Protein AF-A0A9D3UZT4-F1 (afdb_monomer_lite)

Foldseek 3Di:
DVVVVQVVCCVVVVDHDDQAPDEDEDDPPDDPVRVVVVCVVSVHHHDPAQDADVNAGPDDDPPNCVRCVVVVVVVVVVVVVVVVVPDPPPPDPPD

Radius of gyration: 23.11 Å; chains: 1; bounding box: 42×35×70 Å

Sequence (95 aa):
MVRDVIREYEMISRQQVNFDKSLLYFGANVHLLCKETIANLVGVRVAVSPEKYLGLPMMVGKRKTWAFSNFIDRFRKRVEGWSCRFLSMGEKGLY

Structure (mmCIF, N/CA/C/O backbone):
data_AF-A0A9D3UZT4-F1
#
_entry.id   AF-A0A9D3UZT4-F1
#
loop_
_atom_site.group_PDB
_atom_site.id
_atom_site.type_symbol
_atom_site.label_atom_id
_atom_site.label_alt_id
_atom_site.label_comp_id
_atom_site.label_asym_id
_atom_site.label_entity_id
_atom_site.label_seq_id
_atom_site.pdbx_PDB_ins_code
_atom_site.Cartn_x
_atom_site.Cartn_y
_atom_site.Cartn_z
_atom_site.occupancy
_atom_site.B_iso_or_equiv
_atom_site.auth_seq_id
_atom_site.auth_comp_id
_atom_site.auth_asym_id
_atom_site.auth_atom_id
_atom_site.pdbx_PDB_model_num
ATOM 1 N N . MET A 1 1 ? -7.075 5.344 19.285 1.00 76.19 1 MET A N 1
ATOM 2 C CA . MET A 1 1 ? -6.865 4.242 18.311 1.00 76.19 1 MET A CA 1
ATOM 3 C C . MET A 1 1 ? -6.347 4.807 16.986 1.00 76.19 1 MET A C 1
ATOM 5 O O . MET A 1 1 ? -6.363 6.016 16.815 1.00 76.19 1 MET A O 1
ATOM 9 N N . VAL A 1 2 ? -5.863 3.977 16.050 1.00 86.00 2 VAL A N 1
ATOM 10 C CA . VAL A 1 2 ? -5.247 4.425 14.772 1.00 86.00 2 VAL A CA 1
ATOM 11 C C . VAL A 1 2 ? -6.118 5.428 13.996 1.00 86.00 2 VAL A C 1
ATOM 13 O O . VAL A 1 2 ? -5.596 6.395 13.453 1.00 86.00 2 VAL A O 1
ATOM 16 N N . ARG A 1 3 ? -7.448 5.256 13.995 1.00 88.44 3 ARG A N 1
ATOM 17 C CA . ARG A 1 3 ? -8.377 6.214 13.370 1.00 88.44 3 ARG A CA 1
ATOM 18 C C . ARG A 1 3 ? -8.387 7.591 14.029 1.00 88.44 3 ARG A C 1
ATOM 20 O O . ARG A 1 3 ? -8.586 8.573 13.327 1.00 88.44 3 ARG A O 1
ATOM 27 N N . ASP A 1 4 ? -8.172 7.673 15.335 1.00 93.00 4 ASP A N 1
ATOM 28 C CA . ASP A 1 4 ? -8.165 8.954 16.048 1.00 93.00 4 ASP A CA 1
ATOM 29 C C . ASP A 1 4 ? -6.921 9.764 15.679 1.00 93.00 4 ASP A C 1
ATOM 31 O O . ASP A 1 4 ? -7.028 10.954 15.413 1.00 93.00 4 ASP A O 1
ATOM 35 N N . VAL A 1 5 ? -5.772 9.092 15.542 1.00 93.81 5 VAL A N 1
ATOM 36 C CA . VAL A 1 5 ? -4.524 9.713 15.067 1.00 93.81 5 VAL A CA 1
ATOM 37 C C . VAL A 1 5 ? -4.674 10.209 13.630 1.00 93.81 5 VAL A C 1
ATOM 39 O O . VAL A 1 5 ? -4.241 11.311 13.305 1.00 93.81 5 VAL A O 1
ATOM 42 N N . ILE A 1 6 ? -5.318 9.419 12.764 1.00 93.56 6 ILE A N 1
ATOM 43 C CA . ILE A 1 6 ? -5.606 9.849 11.391 1.00 93.56 6 ILE A CA 1
ATOM 44 C C . ILE A 1 6 ? -6.516 11.079 11.401 1.00 93.56 6 ILE A C 1
ATOM 46 O O . ILE A 1 6 ? -6.200 12.057 10.737 1.00 93.56 6 ILE A O 1
ATOM 50 N N . ARG A 1 7 ? -7.594 11.077 12.193 1.00 94.56 7 ARG A N 1
ATOM 51 C CA . ARG A 1 7 ? -8.499 12.232 12.302 1.00 94.56 7 ARG A CA 1
ATOM 52 C C . ARG A 1 7 ? -7.782 13.484 12.795 1.00 94.56 7 ARG A C 1
ATOM 54 O O . ARG A 1 7 ? -7.997 14.559 12.250 1.00 94.56 7 ARG A O 1
ATOM 61 N N . GLU A 1 8 ? -6.931 13.356 13.806 1.00 97.06 8 GLU A N 1
ATOM 62 C CA . GLU A 1 8 ? -6.125 14.468 14.310 1.00 97.06 8 GLU A CA 1
ATOM 63 C C . GLU A 1 8 ? -5.201 15.025 13.221 1.00 97.06 8 GLU A C 1
ATOM 65 O O . GLU A 1 8 ? -5.193 16.232 12.970 1.00 97.06 8 GLU A O 1
ATOM 70 N N . TYR A 1 9 ? -4.502 14.143 12.502 1.00 95.81 9 TYR A N 1
ATOM 71 C CA . TYR A 1 9 ? -3.693 14.530 11.353 1.00 95.81 9 TYR A CA 1
ATOM 72 C C . TYR A 1 9 ? -4.520 15.248 10.281 1.00 95.81 9 TYR A C 1
ATOM 74 O O . TYR A 1 9 ? -4.098 16.295 9.794 1.00 95.81 9 TYR A O 1
ATOM 82 N N . GLU A 1 10 ? -5.695 14.733 9.918 1.00 96.69 10 GLU A N 1
ATOM 83 C CA . GLU A 1 10 ? -6.571 15.343 8.912 1.00 96.69 10 GLU A CA 1
ATOM 84 C C . GLU A 1 10 ? -7.034 16.747 9.335 1.00 96.69 10 GLU A C 1
ATOM 86 O O . GLU A 1 10 ? -7.029 17.681 8.530 1.00 96.69 10 GLU A O 1
ATOM 91 N N . MET A 1 11 ? -7.366 16.929 10.617 1.00 97.62 11 MET A N 1
ATOM 92 C CA . MET A 1 11 ? -7.767 18.227 11.166 1.00 97.62 11 MET A CA 1
ATOM 93 C C . MET A 1 11 ? -6.630 19.254 11.132 1.00 97.62 11 MET A C 1
ATOM 95 O O . MET A 1 11 ? -6.856 20.402 10.739 1.00 97.62 11 MET A O 1
ATOM 99 N N . ILE A 1 12 ? -5.416 18.853 11.526 1.00 98.06 12 ILE A N 1
ATOM 100 C CA . ILE A 1 12 ? -4.255 19.752 11.608 1.00 98.06 12 ILE A CA 1
ATOM 101 C C . ILE A 1 12 ? -3.698 20.055 10.211 1.00 98.06 12 ILE A C 1
ATOM 103 O O . ILE A 1 12 ? -3.439 21.211 9.883 1.00 98.06 12 ILE A O 1
ATOM 107 N N . SER A 1 13 ? -3.531 19.030 9.373 1.00 97.94 13 SER A N 1
ATOM 108 C CA . SER A 1 13 ? -2.926 19.158 8.038 1.00 97.94 13 SER A CA 1
ATOM 109 C C . SER A 1 13 ? -3.879 19.710 6.978 1.00 97.94 13 SER A C 1
ATOM 111 O O . SER A 1 13 ? -3.419 20.138 5.920 1.00 97.94 13 SER A O 1
ATOM 113 N N . ARG A 1 14 ? -5.197 19.677 7.233 1.00 97.25 14 ARG A N 1
ATOM 114 C CA . ARG A 1 14 ? -6.259 19.954 6.247 1.00 97.25 14 ARG A CA 1
ATOM 115 C C . ARG A 1 14 ? -6.222 19.029 5.027 1.00 97.25 14 ARG A C 1
ATOM 117 O O . ARG A 1 14 ? -6.774 19.359 3.980 1.00 97.25 14 ARG A O 1
ATOM 124 N N . GLN A 1 15 ? -5.592 17.868 5.162 1.00 96.38 15 GLN A N 1
ATOM 125 C CA . GLN A 1 15 ? -5.613 16.802 4.168 1.00 96.38 15 GLN A CA 1
ATOM 126 C C . GLN A 1 15 ? -6.599 15.718 4.596 1.00 96.38 15 GLN A C 1
ATOM 128 O O . GLN A 1 15 ? -6.938 15.614 5.770 1.00 96.38 15 GLN A O 1
ATOM 133 N N . GLN A 1 16 ? -7.064 14.908 3.646 1.00 95.31 16 GLN A N 1
ATOM 134 C CA . GLN A 1 16 ? -7.883 13.733 3.939 1.00 95.31 16 GLN A CA 1
ATOM 135 C C . GLN A 1 16 ? -7.203 12.468 3.435 1.00 95.31 16 GLN A C 1
ATOM 137 O O . GLN A 1 16 ? -6.653 12.434 2.330 1.00 95.31 16 GLN A O 1
ATOM 142 N N . VAL A 1 17 ? -7.257 11.417 4.245 1.00 93.31 17 VAL A N 1
ATOM 143 C CA . VAL A 1 17 ? -6.759 10.099 3.882 1.00 93.31 17 VAL A CA 1
ATOM 144 C C . VAL A 1 17 ? -7.750 9.447 2.930 1.00 93.31 17 VAL A C 1
ATOM 146 O O . VAL A 1 17 ? -8.933 9.279 3.217 1.00 93.31 17 VAL A O 1
ATOM 149 N N . ASN A 1 18 ? -7.249 9.027 1.772 1.00 93.12 18 ASN A N 1
ATOM 150 C CA . ASN A 1 18 ? -8.035 8.240 0.840 1.00 93.12 18 ASN A CA 1
ATOM 151 C C . ASN A 1 18 ? -8.014 6.766 1.273 1.00 93.12 18 ASN A C 1
ATOM 153 O O . ASN A 1 18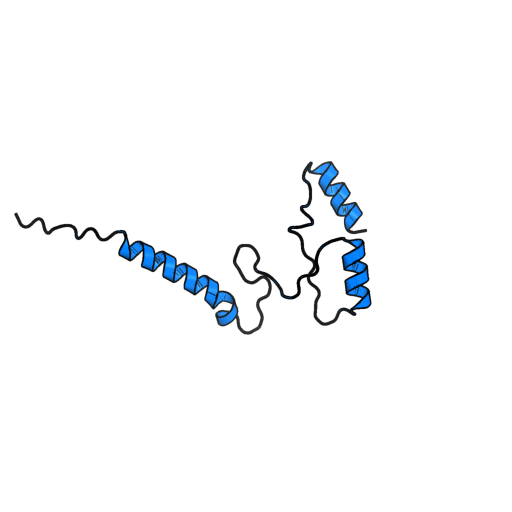 ? -7.073 6.026 0.967 1.00 93.12 18 ASN A O 1
ATOM 157 N N . PHE A 1 19 ? -9.048 6.345 1.998 1.00 90.31 19 PHE A N 1
ATOM 158 C CA . PHE A 1 19 ? -9.167 4.976 2.502 1.00 90.31 19 PHE A CA 1
ATOM 159 C C . PHE A 1 19 ? -9.352 3.932 1.384 1.00 90.31 19 PHE A C 1
ATOM 161 O O . PHE A 1 19 ? -8.869 2.813 1.536 1.00 90.31 19 PHE A O 1
ATOM 168 N N . ASP A 1 20 ? -9.921 4.307 0.232 1.00 90.25 20 ASP A N 1
ATOM 169 C CA . ASP A 1 20 ? -10.091 3.410 -0.927 1.00 90.25 20 ASP A CA 1
ATOM 170 C C . ASP A 1 20 ? -8.758 3.055 -1.602 1.00 90.25 20 ASP A C 1
ATOM 172 O O . ASP A 1 20 ? -8.555 1.942 -2.095 1.00 90.25 20 ASP A O 1
ATOM 176 N N . LYS A 1 21 ? -7.823 4.012 -1.621 1.00 89.19 21 LYS A N 1
ATOM 177 C CA . LYS A 1 21 ? -6.446 3.823 -2.106 1.00 89.19 21 LYS A CA 1
ATOM 178 C C . LYS A 1 21 ? -5.523 3.247 -1.037 1.00 89.19 21 LYS A C 1
ATOM 180 O O . LYS A 1 21 ? -4.432 2.785 -1.367 1.00 89.19 21 LYS A O 1
ATOM 185 N N . SER A 1 22 ? -5.949 3.272 0.220 1.00 89.94 22 SER A N 1
ATOM 186 C C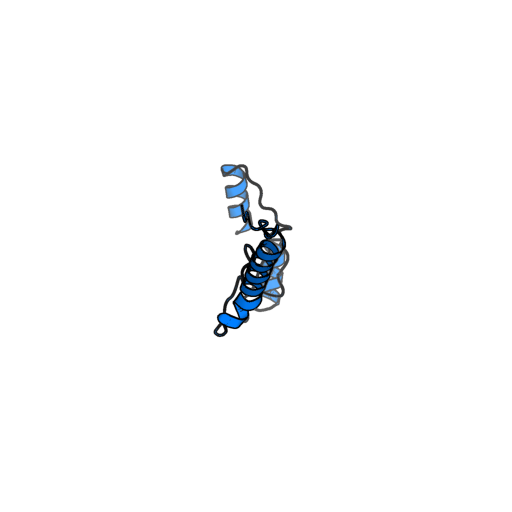A . SER A 1 22 ? -5.209 2.684 1.329 1.00 89.94 22 SER A CA 1
ATOM 187 C C . SER A 1 22 ? -5.442 1.175 1.392 1.00 89.94 22 SER A C 1
ATOM 189 O O . SER A 1 22 ? -6.415 0.639 0.860 1.00 89.94 22 SER A O 1
ATOM 191 N N . LEU A 1 23 ? -4.513 0.464 2.021 1.00 90.00 23 LEU A N 1
ATOM 192 C CA . LEU A 1 23 ? -4.605 -0.976 2.224 1.00 90.00 23 LEU A CA 1
ATOM 193 C C . LEU A 1 23 ? -3.912 -1.376 3.521 1.00 90.00 23 LEU A C 1
ATOM 195 O O . LEU A 1 23 ? -2.967 -0.720 3.959 1.00 90.00 23 LEU A O 1
ATOM 199 N N . LEU A 1 24 ? -4.371 -2.474 4.113 1.00 91.31 24 LEU A N 1
ATOM 200 C CA . LEU A 1 24 ? -3.658 -3.173 5.176 1.00 91.31 24 LEU A CA 1
ATOM 201 C C . LEU A 1 24 ? -2.973 -4.403 4.607 1.00 91.31 24 LEU A C 1
ATOM 203 O O . LEU A 1 24 ? -3.566 -5.162 3.845 1.00 91.31 24 LEU A O 1
ATOM 207 N N . TYR A 1 25 ? -1.741 -4.633 5.034 1.00 90.81 25 TYR A N 1
ATOM 208 C CA . TYR A 1 25 ? -1.025 -5.864 4.752 1.00 90.81 25 TYR A CA 1
ATOM 209 C C . TYR A 1 25 ? -0.599 -6.500 6.070 1.00 90.81 25 TYR A C 1
ATOM 211 O O . TYR A 1 25 ? -0.052 -5.829 6.945 1.00 90.81 25 TYR A O 1
ATOM 219 N N . PHE A 1 26 ? -0.846 -7.800 6.214 1.00 90.62 26 PHE A N 1
ATOM 220 C CA . PHE A 1 26 ? -0.501 -8.543 7.419 1.00 90.62 26 PHE A CA 1
ATOM 221 C C . PHE A 1 26 ? 0.619 -9.538 7.139 1.00 90.62 26 PHE A C 1
ATOM 223 O O . PHE A 1 26 ? 0.625 -10.216 6.113 1.00 90.62 26 PHE A O 1
ATOM 230 N N . GLY A 1 27 ? 1.531 -9.680 8.100 1.00 87.69 27 GLY A N 1
ATOM 231 C CA . GLY A 1 27 ? 2.510 -10.762 8.089 1.00 87.69 27 GLY A CA 1
ATOM 232 C C . GLY A 1 27 ? 1.859 -12.147 8.207 1.00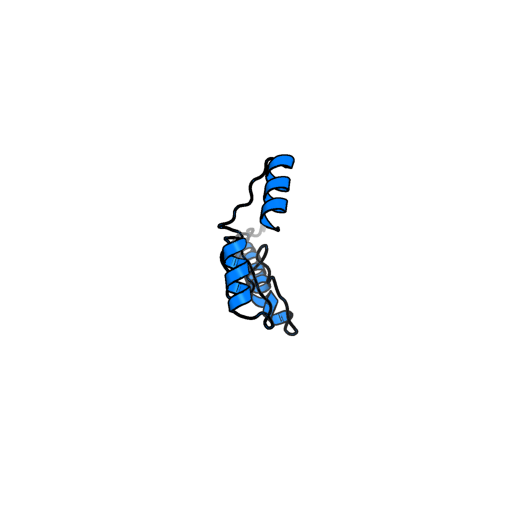 87.69 27 GLY A C 1
ATOM 233 O O . GLY A 1 27 ? 0.683 -12.287 8.557 1.00 87.69 27 GLY A O 1
ATOM 234 N N . ALA A 1 28 ? 2.656 -13.187 7.949 1.00 86.50 28 ALA A N 1
ATOM 235 C CA . ALA A 1 28 ? 2.205 -14.579 8.005 1.00 86.50 28 ALA A CA 1
ATOM 236 C C . ALA A 1 28 ? 1.690 -14.990 9.399 1.00 86.50 28 ALA A C 1
ATOM 238 O O . ALA A 1 28 ? 0.746 -15.765 9.499 1.00 86.50 28 ALA A O 1
ATOM 239 N N . ASN A 1 29 ? 2.249 -14.411 10.465 1.00 92.38 29 ASN A N 1
ATOM 240 C CA . ASN A 1 29 ? 2.021 -14.845 11.847 1.00 92.38 29 ASN A CA 1
ATOM 241 C C . ASN A 1 29 ? 0.874 -14.101 12.554 1.00 92.38 29 ASN A C 1
ATOM 243 O O . ASN A 1 29 ? 0.900 -13.940 13.770 1.00 92.38 29 ASN A O 1
ATOM 247 N N . VAL A 1 30 ? -0.117 -13.604 11.810 1.00 93.12 30 VAL A N 1
ATOM 248 C CA . VAL A 1 30 ? -1.282 -12.913 12.388 1.00 93.12 30 VAL A CA 1
ATOM 249 C C . VAL A 1 30 ? -2.516 -13.798 12.239 1.00 93.12 30 VAL A C 1
ATOM 251 O O . VAL A 1 30 ? -2.832 -14.235 11.132 1.00 93.12 30 VAL A O 1
ATOM 254 N N . HIS A 1 31 ? -3.222 -14.047 13.343 1.00 95.75 31 HIS A N 1
ATOM 255 C CA . HIS A 1 31 ? -4.443 -14.854 13.345 1.00 95.75 31 HIS A CA 1
ATOM 256 C C . HIS A 1 31 ? -5.562 -14.186 12.531 1.00 95.75 31 HIS A C 1
ATOM 258 O O . HIS A 1 31 ? -5.712 -12.964 12.579 1.00 95.75 31 HIS A O 1
ATOM 264 N N . LEU A 1 32 ? -6.370 -14.980 11.819 1.00 92.75 32 LEU A N 1
ATOM 265 C CA . LEU A 1 32 ? -7.419 -14.479 10.921 1.00 92.75 32 LEU A CA 1
ATOM 266 C C . LEU A 1 32 ? -8.403 -13.547 11.642 1.00 92.75 32 LEU A C 1
ATOM 268 O O . LEU A 1 32 ? -8.617 -12.425 11.194 1.00 92.75 32 LEU A O 1
ATOM 272 N N . LEU A 1 33 ? -8.888 -13.962 12.815 1.00 94.94 33 LEU A N 1
ATOM 273 C CA . LEU A 1 33 ? -9.806 -13.161 13.632 1.00 94.94 33 LEU A CA 1
ATOM 274 C C . LEU A 1 33 ? -9.223 -11.779 13.986 1.00 94.94 33 LEU A C 1
ATOM 276 O O . LEU A 1 33 ? -9.923 -10.768 13.956 1.00 94.94 33 LEU A O 1
ATOM 280 N N . CYS A 1 34 ? -7.918 -11.713 14.275 1.00 94.62 34 CYS A N 1
ATOM 281 C CA . CYS A 1 34 ? -7.245 -10.444 14.547 1.00 94.62 34 CYS A CA 1
ATOM 282 C C . CYS A 1 34 ? -7.151 -9.581 13.284 1.00 94.62 34 CYS A C 1
ATOM 284 O O . CYS A 1 34 ? -7.350 -8.371 13.367 1.00 94.62 34 CYS A O 1
ATOM 286 N N . LYS A 1 35 ? -6.879 -10.184 12.116 1.00 93.50 35 LYS A N 1
ATOM 287 C CA . LYS A 1 35 ? -6.850 -9.460 10.834 1.00 93.50 35 LYS A CA 1
ATOM 288 C C . LYS A 1 35 ? -8.199 -8.814 10.542 1.00 93.50 35 LYS A C 1
ATOM 290 O O . LYS A 1 35 ? -8.233 -7.630 10.229 1.00 93.50 35 LYS A O 1
ATOM 295 N N . GLU A 1 36 ? -9.287 -9.565 10.686 1.00 92.38 36 GLU A N 1
ATOM 296 C CA . GLU A 1 36 ? -10.652 -9.079 10.449 1.00 92.38 36 GLU A CA 1
ATOM 297 C C . GLU A 1 36 ? -11.038 -7.979 11.435 1.00 92.38 36 GLU A C 1
ATOM 299 O O . GLU A 1 36 ? -11.527 -6.928 11.029 1.00 92.38 36 GLU A O 1
ATOM 304 N N . THR A 1 37 ? -10.736 -8.171 12.722 1.00 93.31 37 THR A N 1
ATOM 305 C CA . THR A 1 37 ? -10.999 -7.161 13.757 1.00 93.31 37 THR A CA 1
ATOM 306 C C . THR A 1 37 ? -10.284 -5.846 13.439 1.00 93.31 37 THR A C 1
ATOM 308 O O . THR A 1 37 ? -10.900 -4.781 13.463 1.00 93.31 37 THR A O 1
ATOM 311 N N . ILE A 1 38 ? -8.995 -5.906 13.088 1.00 92.56 38 ILE A N 1
ATOM 312 C CA . ILE A 1 38 ? -8.206 -4.714 12.747 1.00 92.56 38 ILE A CA 1
ATOM 313 C C . ILE A 1 38 ? -8.697 -4.092 11.434 1.00 92.56 38 ILE A C 1
ATOM 315 O O . ILE A 1 38 ? -8.822 -2.871 11.349 1.00 92.56 38 ILE A O 1
ATOM 319 N N . ALA A 1 39 ? -8.999 -4.905 10.419 1.00 91.12 39 ALA A N 1
ATOM 320 C CA . ALA A 1 39 ? -9.493 -4.424 9.133 1.00 91.12 39 ALA A CA 1
ATOM 321 C C . ALA A 1 39 ? -10.827 -3.685 9.278 1.00 91.12 39 ALA A C 1
ATOM 323 O O . ALA A 1 39 ? -10.971 -2.593 8.732 1.00 91.12 39 ALA A O 1
ATOM 324 N N . ASN A 1 40 ? -11.756 -4.218 10.075 1.00 90.38 40 ASN A N 1
ATOM 325 C CA . ASN A 1 40 ? -13.044 -3.584 10.356 1.00 90.38 40 ASN A CA 1
ATOM 326 C C . ASN A 1 40 ? -12.881 -2.303 11.181 1.00 90.38 40 ASN A C 1
ATOM 328 O O . ASN A 1 40 ? -13.533 -1.300 10.901 1.00 90.38 40 ASN A O 1
ATOM 332 N N . LEU A 1 41 ? -11.969 -2.303 12.158 1.00 89.81 41 LEU A N 1
ATOM 333 C CA . LEU A 1 41 ? -11.683 -1.127 12.977 1.00 89.81 41 LEU A CA 1
ATOM 334 C C . LEU A 1 41 ? -11.102 0.029 12.144 1.00 89.81 41 LEU A C 1
ATOM 336 O O . LEU A 1 41 ? -11.484 1.189 12.304 1.00 89.81 41 LEU A O 1
ATOM 340 N N . VAL A 1 42 ? -10.161 -0.274 11.247 1.00 89.44 42 VAL A N 1
ATOM 341 C CA . VAL A 1 42 ? -9.515 0.733 10.393 1.00 89.44 42 VAL A CA 1
ATOM 342 C C . VAL A 1 42 ? -10.375 1.060 9.171 1.00 89.44 42 VAL A C 1
ATOM 344 O O . VAL A 1 42 ? -10.320 2.185 8.691 1.00 89.44 42 VAL A O 1
ATOM 347 N N . GLY A 1 43 ? -11.233 0.149 8.711 1.00 88.75 43 GLY A N 1
ATOM 348 C CA . GLY A 1 43 ? -12.139 0.317 7.571 1.00 88.75 43 GLY A CA 1
ATOM 349 C C . GLY A 1 43 ? -11.413 0.489 6.236 1.00 88.75 43 GLY A C 1
ATOM 350 O O . GLY A 1 43 ? -11.765 1.368 5.458 1.00 88.75 43 GLY A O 1
ATOM 351 N N . VAL A 1 44 ? -10.377 -0.317 5.999 1.00 89.94 44 VAL A N 1
ATOM 352 C CA . VAL A 1 44 ? -9.639 -0.372 4.726 1.00 89.94 44 VAL A CA 1
ATOM 353 C C . VAL A 1 44 ? -9.552 -1.803 4.227 1.00 89.94 44 VAL A C 1
ATOM 355 O O . VAL A 1 44 ? -9.565 -2.755 5.010 1.00 89.94 44 VAL A O 1
ATOM 358 N N . ARG A 1 45 ? -9.413 -1.956 2.911 1.00 90.50 45 ARG A N 1
ATOM 359 C CA . ARG A 1 45 ? -9.229 -3.263 2.276 1.00 90.50 45 ARG A CA 1
ATOM 360 C C . ARG A 1 45 ? -7.938 -3.940 2.743 1.00 90.50 45 ARG A C 1
ATOM 362 O O . ARG A 1 45 ? -6.900 -3.297 2.910 1.00 90.50 45 ARG A O 1
ATOM 369 N N . VAL A 1 46 ? -7.995 -5.258 2.900 1.00 91.12 46 VAL A N 1
ATOM 370 C CA . VAL A 1 46 ? -6.817 -6.082 3.187 1.00 91.12 46 VAL A CA 1
ATOM 371 C C . VAL A 1 46 ? -6.204 -6.541 1.869 1.00 91.12 46 VAL A C 1
ATOM 373 O O . VAL A 1 46 ? -6.873 -7.165 1.049 1.00 91.12 46 VAL A O 1
ATOM 376 N N . ALA A 1 47 ? -4.928 -6.236 1.658 1.00 88.31 47 ALA A N 1
ATOM 377 C CA . ALA A 1 47 ? -4.187 -6.688 0.494 1.00 88.31 47 ALA A CA 1
ATOM 378 C C . ALA A 1 47 ? -3.810 -8.170 0.633 1.00 88.31 47 ALA A C 1
ATOM 380 O O . ALA A 1 47 ? -3.244 -8.593 1.643 1.00 88.31 47 ALA A O 1
ATOM 381 N N . VAL A 1 48 ? -4.088 -8.948 -0.416 1.00 80.88 48 VAL A N 1
ATOM 382 C CA . VAL A 1 48 ? -3.776 -10.388 -0.490 1.00 80.88 48 VAL A CA 1
ATOM 383 C C . VAL A 1 48 ? -2.276 -10.631 -0.694 1.00 80.88 48 VAL A C 1
ATOM 385 O O . VAL A 1 48 ? -1.728 -11.634 -0.244 1.00 80.88 48 VAL A O 1
ATOM 388 N N . SER A 1 49 ? -1.589 -9.692 -1.346 1.00 77.00 49 SER A N 1
ATOM 389 C CA . SER A 1 49 ? -0.149 -9.734 -1.601 1.00 77.00 49 SER A CA 1
ATOM 390 C C . SER A 1 49 ? 0.454 -8.345 -1.415 1.00 77.00 49 SER A C 1
ATOM 392 O O . SER A 1 49 ? -0.254 -7.365 -1.655 1.00 77.00 49 SER A O 1
ATOM 394 N N . PRO A 1 50 ? 1.743 -8.229 -1.055 1.00 71.88 50 PRO A N 1
ATOM 395 C CA . PRO A 1 50 ? 2.394 -6.932 -0.991 1.00 71.88 50 PRO A CA 1
ATOM 396 C C . PRO A 1 50 ? 2.427 -6.332 -2.399 1.00 71.88 50 PRO A C 1
ATOM 398 O O . PRO A 1 50 ? 3.129 -6.820 -3.289 1.00 71.88 50 PRO A O 1
ATOM 401 N N . GLU A 1 51 ? 1.599 -5.310 -2.608 1.00 73.69 51 GLU A N 1
ATOM 402 C CA . GLU A 1 51 ? 1.469 -4.622 -3.888 1.00 73.69 51 GLU A CA 1
ATOM 403 C C . GLU A 1 51 ? 2.758 -3.870 -4.252 1.00 73.69 51 GLU A C 1
ATOM 405 O O . GLU A 1 51 ? 3.757 -3.868 -3.529 1.00 73.69 51 GLU A O 1
ATOM 410 N N . LYS A 1 52 ? 2.766 -3.223 -5.417 1.00 83.69 52 LYS A N 1
ATOM 411 C CA . LYS A 1 52 ? 3.856 -2.317 -5.773 1.00 83.69 52 LYS A CA 1
ATOM 412 C C . LYS A 1 52 ? 3.639 -0.968 -5.096 1.00 83.69 52 LYS A C 1
ATOM 414 O O . LYS A 1 52 ? 2.555 -0.407 -5.197 1.00 83.69 52 LYS A O 1
ATOM 419 N N . TYR A 1 53 ? 4.688 -0.404 -4.510 1.00 85.88 53 TYR A N 1
ATOM 420 C CA . TYR A 1 53 ? 4.703 0.995 -4.096 1.00 85.88 53 TYR A CA 1
ATOM 421 C C . TYR A 1 53 ? 5.525 1.805 -5.096 1.00 85.88 53 TYR A C 1
ATOM 423 O O . TYR A 1 53 ? 6.659 1.442 -5.408 1.00 85.88 53 TYR A O 1
ATOM 431 N N . LEU A 1 54 ? 4.928 2.858 -5.665 1.00 87.19 54 LEU A N 1
ATOM 432 C CA . LEU A 1 54 ? 5.552 3.702 -6.698 1.00 87.19 54 LEU A CA 1
ATOM 433 C C . LEU A 1 54 ? 6.143 2.896 -7.878 1.00 87.19 54 LEU A C 1
ATOM 435 O O . LEU A 1 54 ? 7.169 3.239 -8.456 1.00 87.19 54 LEU A O 1
ATOM 439 N N . GLY A 1 55 ? 5.491 1.786 -8.238 1.00 84.75 55 GLY A N 1
ATOM 440 C CA . GLY A 1 55 ? 5.906 0.924 -9.348 1.00 84.75 55 GLY A CA 1
ATOM 441 C C . GLY A 1 55 ? 7.000 -0.101 -9.023 1.00 84.75 55 GLY A C 1
ATOM 442 O O . GLY A 1 55 ? 7.353 -0.876 -9.922 1.00 84.75 55 GLY A O 1
ATOM 443 N N . LEU A 1 56 ? 7.471 -0.155 -7.773 1.00 87.75 56 LEU A N 1
ATOM 444 C CA . LEU A 1 56 ? 8.472 -1.096 -7.261 1.00 87.75 56 LEU A CA 1
ATOM 445 C C . LEU A 1 56 ? 7.842 -2.121 -6.304 1.00 87.75 56 LEU A C 1
ATOM 447 O O . LEU A 1 56 ? 6.848 -1.800 -5.659 1.00 87.75 56 LEU A O 1
ATOM 451 N N . PRO A 1 57 ? 8.383 -3.346 -6.183 1.00 88.12 57 PRO A N 1
ATOM 452 C CA . PRO A 1 57 ? 7.886 -4.321 -5.210 1.00 88.12 57 PRO A CA 1
ATOM 453 C C . PRO A 1 57 ? 7.999 -3.781 -3.777 1.00 88.12 57 PRO A C 1
ATOM 455 O O . PRO A 1 57 ? 9.085 -3.377 -3.367 1.00 88.12 57 PRO A O 1
ATOM 458 N N . MET A 1 58 ? 6.904 -3.798 -3.008 1.00 85.62 58 MET A N 1
ATOM 459 C CA . MET A 1 58 ? 6.895 -3.316 -1.617 1.00 85.62 58 MET A CA 1
ATOM 460 C C . MET A 1 58 ? 7.652 -4.249 -0.660 1.00 85.62 58 MET A C 1
ATOM 462 O O . MET A 1 58 ? 8.245 -3.788 0.310 1.00 85.62 58 MET A O 1
ATOM 466 N N . MET A 1 59 ? 7.674 -5.556 -0.939 1.00 83.31 59 MET A N 1
ATOM 467 C CA . MET A 1 59 ? 8.441 -6.537 -0.167 1.00 83.31 59 MET A CA 1
ATOM 468 C C . MET A 1 59 ? 9.422 -7.283 -1.068 1.00 83.31 59 MET A C 1
ATOM 470 O O . MET A 1 59 ? 9.034 -7.878 -2.074 1.00 83.31 59 MET A O 1
ATOM 474 N N . VAL A 1 60 ? 10.698 -7.289 -0.682 1.00 86.06 60 VAL A N 1
ATOM 475 C CA . VAL A 1 60 ? 11.773 -7.964 -1.418 1.00 86.06 60 VAL A CA 1
ATOM 476 C C . VAL A 1 60 ? 12.398 -9.028 -0.522 1.00 86.06 60 VAL A C 1
ATOM 478 O O . VAL A 1 60 ? 13.033 -8.721 0.482 1.00 86.06 60 VAL A O 1
ATOM 481 N N . GLY A 1 61 ? 12.208 -10.295 -0.889 1.00 84.06 61 GLY A N 1
ATOM 482 C CA . GLY A 1 61 ? 12.828 -11.431 -0.205 1.00 84.06 61 GLY A CA 1
ATOM 483 C C . GLY A 1 61 ? 14.248 -11.729 -0.699 1.00 84.06 61 GLY A C 1
ATOM 484 O O . GLY A 1 61 ? 14.913 -10.905 -1.326 1.00 84.06 61 GLY A O 1
ATOM 485 N N . LYS A 1 62 ? 14.706 -12.969 -0.486 1.00 88.25 62 LYS A N 1
ATOM 486 C CA . LYS A 1 62 ? 16.047 -13.429 -0.905 1.00 88.25 62 LYS A CA 1
ATOM 487 C C . LYS A 1 62 ? 16.294 -13.292 -2.419 1.00 88.25 62 LYS A C 1
ATOM 489 O O . LYS A 1 62 ? 17.423 -13.072 -2.845 1.00 88.25 62 LYS A O 1
ATOM 494 N N . ARG A 1 63 ? 15.244 -13.385 -3.244 1.00 88.50 63 ARG A N 1
ATOM 495 C CA . ARG A 1 63 ? 15.319 -13.308 -4.715 1.00 88.50 63 ARG A CA 1
ATOM 496 C C . ARG A 1 63 ? 15.176 -11.869 -5.226 1.00 88.50 63 ARG A C 1
ATOM 498 O O . ARG A 1 63 ? 14.194 -11.531 -5.885 1.00 88.50 63 ARG A O 1
ATOM 505 N N . LYS A 1 64 ? 16.167 -11.023 -4.929 1.00 88.62 64 LYS A N 1
ATOM 506 C CA . LYS A 1 64 ? 16.172 -9.597 -5.309 1.00 88.62 64 LYS A CA 1
ATOM 507 C C . LYS A 1 64 ? 16.068 -9.389 -6.824 1.00 88.62 64 LYS A C 1
ATOM 509 O O . LYS A 1 64 ? 15.227 -8.626 -7.280 1.00 88.62 64 LYS A O 1
ATOM 514 N N . THR A 1 65 ? 16.868 -10.108 -7.610 1.00 90.00 65 THR A N 1
ATOM 515 C CA . THR A 1 65 ? 16.895 -9.982 -9.081 1.00 90.00 65 THR A CA 1
ATOM 516 C C . THR A 1 65 ? 15.534 -10.272 -9.710 1.00 90.00 65 THR A C 1
ATOM 518 O O . THR A 1 65 ? 15.059 -9.505 -10.544 1.00 90.00 65 THR A O 1
ATOM 521 N N . TRP A 1 66 ? 14.866 -11.334 -9.254 1.00 88.94 66 TRP A N 1
ATOM 522 C CA . TRP A 1 66 ? 13.526 -11.684 -9.715 1.00 88.94 66 TRP A CA 1
ATOM 523 C C . TRP A 1 66 ? 12.496 -10.609 -9.353 1.00 88.94 66 TRP A C 1
ATOM 525 O O . TRP A 1 66 ? 11.710 -10.216 -10.212 1.00 88.94 66 TRP A O 1
ATOM 535 N N . ALA A 1 67 ? 12.540 -10.071 -8.129 1.00 89.00 67 ALA A N 1
ATOM 536 C CA . ALA A 1 67 ? 11.596 -9.047 -7.681 1.00 89.00 67 ALA A CA 1
ATOM 537 C C . ALA A 1 67 ? 11.614 -7.790 -8.578 1.00 89.00 67 ALA A C 1
ATOM 539 O O . ALA A 1 67 ? 10.559 -7.245 -8.900 1.00 89.00 67 ALA A O 1
ATOM 540 N N . PHE A 1 68 ? 12.793 -7.361 -9.042 1.00 90.69 68 PHE A N 1
ATOM 541 C CA . PHE A 1 68 ? 12.944 -6.169 -9.889 1.00 90.69 68 PHE A CA 1
ATOM 542 C C . PHE A 1 68 ? 12.896 -6.443 -11.401 1.00 90.69 68 PHE A C 1
ATOM 544 O O . PHE A 1 68 ? 12.920 -5.493 -12.183 1.00 90.69 68 PHE A O 1
ATOM 551 N N . SER A 1 69 ? 12.773 -7.702 -11.835 1.00 90.81 69 SER A N 1
ATOM 552 C CA . SER A 1 69 ? 12.775 -8.088 -13.259 1.00 90.81 69 SER A CA 1
ATOM 553 C C . SER A 1 69 ? 11.781 -7.282 -14.107 1.00 90.81 69 SER A C 1
ATOM 555 O O . SER A 1 69 ? 12.158 -6.697 -15.119 1.00 90.81 69 SER A O 1
ATOM 557 N N . ASN A 1 70 ? 10.540 -7.145 -13.633 1.00 88.06 70 ASN A N 1
ATOM 558 C CA . ASN A 1 70 ? 9.492 -6.357 -14.288 1.00 88.06 70 ASN A CA 1
ATOM 559 C C . ASN A 1 70 ? 9.840 -4.866 -14.424 1.00 88.06 70 ASN A C 1
ATOM 561 O O . ASN A 1 70 ? 9.432 -4.214 -15.382 1.00 88.06 70 ASN A O 1
ATOM 565 N N . PHE A 1 71 ? 10.542 -4.292 -13.444 1.00 90.25 71 PHE A N 1
ATOM 566 C CA . PHE A 1 71 ? 10.974 -2.897 -13.522 1.00 90.25 71 PHE A CA 1
ATOM 567 C C . PHE A 1 71 ? 12.053 -2.732 -14.598 1.00 90.25 71 PHE A C 1
ATOM 569 O O . PHE A 1 71 ? 11.936 -1.841 -15.439 1.00 90.25 71 PHE A O 1
ATOM 576 N N . ILE A 1 72 ? 13.041 -3.631 -14.607 1.00 92.56 72 ILE A N 1
ATOM 577 C CA . ILE A 1 72 ? 14.136 -3.640 -15.584 1.00 92.56 72 ILE A CA 1
ATOM 578 C C . ILE A 1 72 ? 13.600 -3.835 -17.009 1.00 92.56 72 ILE A C 1
ATOM 580 O O . ILE A 1 72 ? 14.010 -3.111 -17.911 1.00 92.56 72 ILE A O 1
ATOM 584 N N . ASP A 1 73 ? 12.655 -4.755 -17.214 1.00 93.94 73 ASP A N 1
ATOM 585 C CA . ASP A 1 73 ? 12.040 -5.002 -18.526 1.00 93.94 73 ASP A CA 1
ATOM 586 C C . ASP A 1 73 ? 11.332 -3.752 -19.078 1.00 93.94 73 ASP A C 1
ATOM 588 O O . ASP A 1 73 ? 11.569 -3.342 -20.213 1.00 93.94 73 ASP A O 1
ATOM 592 N N . ARG A 1 74 ? 10.531 -3.066 -18.249 1.00 92.94 74 ARG A N 1
ATOM 593 C CA . ARG A 1 74 ? 9.880 -1.806 -18.651 1.00 92.94 74 ARG A CA 1
ATOM 594 C C . ARG A 1 74 ? 10.886 -0.706 -18.979 1.00 92.94 74 ARG A C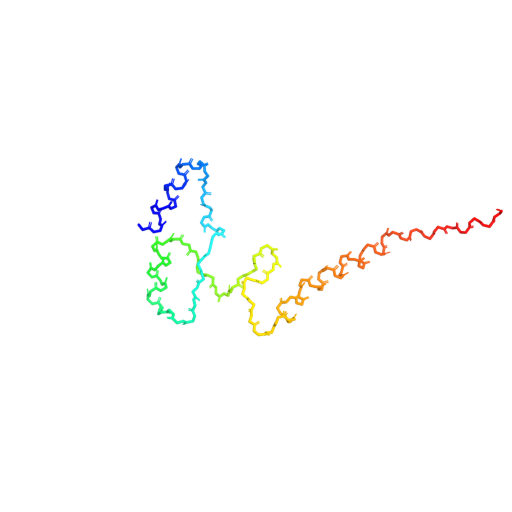 1
ATOM 596 O O . ARG A 1 74 ? 10.654 0.064 -19.908 1.00 92.94 74 ARG A O 1
ATOM 603 N N . PHE A 1 75 ? 11.977 -0.619 -18.217 1.00 92.56 75 PHE A N 1
ATOM 604 C CA . PHE A 1 75 ? 13.043 0.341 -18.487 1.00 92.56 75 PHE A CA 1
ATOM 605 C C . PHE A 1 75 ? 13.705 0.061 -19.844 1.00 92.56 75 PHE A C 1
ATOM 607 O O . PHE A 1 75 ? 13.797 0.971 -20.665 1.00 92.56 75 PHE A O 1
ATOM 614 N N . ARG A 1 76 ? 14.068 -1.200 -20.123 1.00 94.44 76 ARG A N 1
ATOM 615 C CA . ARG A 1 76 ? 14.643 -1.618 -21.415 1.00 94.44 76 ARG A CA 1
ATOM 616 C C . ARG A 1 76 ? 13.721 -1.299 -22.587 1.00 94.44 76 ARG A C 1
ATOM 618 O O . ARG A 1 76 ? 14.140 -0.590 -23.494 1.00 94.44 76 ARG A O 1
ATOM 625 N N . LYS A 1 77 ? 12.446 -1.691 -22.508 1.00 93.12 77 LYS A N 1
ATOM 626 C CA . LYS A 1 77 ? 11.439 -1.393 -23.544 1.00 93.12 77 LYS A CA 1
ATOM 627 C C . LYS A 1 77 ? 11.314 0.100 -23.840 1.00 93.12 77 LYS A C 1
ATOM 629 O O . LYS A 1 77 ? 11.113 0.494 -24.986 1.00 93.12 77 LYS A O 1
ATOM 634 N N . ARG A 1 78 ? 11.426 0.951 -22.815 1.00 91.81 78 ARG A N 1
ATOM 635 C CA . ARG A 1 78 ? 11.374 2.407 -22.994 1.00 91.81 78 ARG A CA 1
ATOM 636 C C . ARG A 1 78 ? 12.607 2.939 -23.726 1.00 91.81 78 ARG A C 1
ATOM 638 O O . ARG A 1 78 ? 12.444 3.776 -24.606 1.00 91.81 78 ARG A O 1
ATOM 645 N N . VAL A 1 79 ? 13.799 2.441 -23.393 1.00 91.38 79 VAL A N 1
ATOM 646 C CA . VAL A 1 79 ? 15.058 2.806 -24.068 1.00 91.38 79 VAL A CA 1
ATOM 647 C C . VAL A 1 79 ? 15.064 2.327 -25.522 1.00 91.38 79 VAL A C 1
ATOM 649 O O . VAL A 1 79 ? 15.353 3.106 -26.426 1.00 91.38 79 VAL A O 1
ATOM 652 N N . GLU A 1 80 ? 14.676 1.076 -25.769 1.00 89.38 80 GLU A N 1
ATOM 653 C CA . GLU A 1 80 ? 14.560 0.514 -27.121 1.00 89.38 80 GLU A CA 1
ATOM 654 C C . GLU A 1 80 ? 13.569 1.317 -27.972 1.00 89.38 80 GLU A C 1
ATOM 656 O O . GLU A 1 80 ? 13.882 1.714 -29.095 1.00 89.38 80 GLU A O 1
ATOM 661 N N . GLY A 1 81 ? 12.409 1.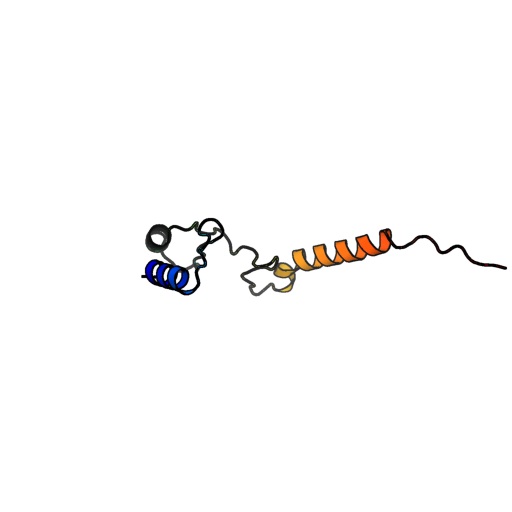657 -27.399 1.00 84.56 81 GLY A N 1
ATOM 662 C CA . GLY A 1 81 ? 11.404 2.494 -28.049 1.00 84.56 81 GLY A CA 1
ATOM 663 C C . GLY A 1 81 ? 11.873 3.916 -28.381 1.00 84.56 81 GLY A C 1
ATOM 664 O O . GLY A 1 81 ? 11.275 4.547 -29.251 1.00 84.56 81 GLY A O 1
ATOM 665 N N . TRP A 1 82 ? 12.923 4.428 -27.730 1.00 82.19 82 TRP A N 1
ATOM 666 C CA . TRP A 1 82 ? 13.574 5.684 -28.118 1.00 82.19 82 TRP A CA 1
ATOM 667 C C . TRP A 1 82 ? 14.515 5.488 -29.306 1.00 82.19 82 TRP A C 1
ATOM 669 O O . TRP A 1 82 ? 14.468 6.289 -30.237 1.00 82.19 82 TRP A O 1
ATOM 679 N N . SER A 1 83 ? 15.295 4.402 -29.338 1.00 66.12 83 SER A N 1
ATOM 680 C CA . SER A 1 83 ? 16.182 4.108 -30.477 1.00 66.12 83 SER A CA 1
ATOM 681 C C . SER A 1 83 ? 15.420 4.000 -31.806 1.00 66.12 83 SER A C 1
ATOM 683 O O . SER A 1 83 ? 15.883 4.507 -32.822 1.00 66.12 83 SER A O 1
ATOM 685 N N . CYS A 1 84 ? 14.196 3.459 -31.787 1.00 63.03 84 CYS A N 1
ATOM 686 C CA . CYS A 1 84 ? 13.357 3.339 -32.981 1.00 63.03 84 CYS A CA 1
ATOM 687 C C . CYS A 1 84 ? 12.711 4.660 -33.441 1.00 63.03 84 CYS A C 1
ATOM 689 O O . CYS A 1 84 ? 12.180 4.708 -34.546 1.00 63.03 84 CYS A O 1
ATOM 691 N N . ARG A 1 85 ? 12.700 5.719 -32.614 1.00 60.22 85 ARG A N 1
ATOM 692 C CA . ARG A 1 85 ? 12.039 7.004 -32.935 1.00 60.22 85 ARG A CA 1
ATOM 693 C C . ARG A 1 85 ? 13.002 8.134 -33.305 1.00 60.22 85 ARG A C 1
ATOM 695 O O . ARG A 1 85 ? 12.545 9.130 -33.852 1.00 60.22 85 ARG A O 1
ATOM 702 N N . PHE A 1 86 ? 14.298 7.993 -33.023 1.00 58.94 86 PHE A N 1
ATOM 703 C CA . PHE A 1 86 ? 15.308 9.041 -33.250 1.00 58.94 86 PHE A CA 1
ATOM 704 C C . PHE A 1 86 ? 16.287 8.750 -34.393 1.00 58.94 86 PHE A C 1
ATOM 706 O O . PHE A 1 86 ? 17.289 9.443 -34.532 1.00 58.94 86 PHE A O 1
ATOM 713 N N . LEU A 1 87 ? 15.998 7.767 -35.242 1.00 62.19 87 LEU A N 1
ATOM 714 C CA . LEU A 1 87 ? 16.784 7.518 -36.446 1.00 62.19 87 LEU A CA 1
ATOM 715 C C . LEU A 1 87 ? 16.001 7.977 -37.680 1.00 62.19 87 LEU A C 1
ATOM 717 O O . LEU A 1 87 ? 15.553 7.156 -38.475 1.00 62.19 87 LEU A O 1
ATOM 721 N N . SER A 1 88 ? 15.870 9.294 -37.883 1.00 65.88 88 SER A N 1
ATOM 722 C CA . SER A 1 88 ? 15.958 9.756 -39.270 1.00 65.88 88 SER A CA 1
ATOM 723 C C . SER A 1 88 ? 17.407 9.509 -39.658 1.00 65.88 88 SER A C 1
ATOM 725 O O . SER A 1 88 ? 18.308 10.091 -39.052 1.00 65.88 88 SER A O 1
ATOM 727 N N . MET A 1 89 ? 17.639 8.580 -40.582 1.00 58.25 89 MET A N 1
ATOM 728 C CA . MET A 1 89 ? 18.949 8.381 -41.185 1.00 58.25 89 MET A CA 1
ATOM 729 C C . MET A 1 89 ? 19.401 9.751 -41.692 1.00 58.25 89 MET A C 1
ATOM 731 O O . MET A 1 89 ? 18.846 10.249 -42.663 1.00 58.25 89 MET A O 1
ATOM 735 N N . GLY A 1 90 ? 20.307 10.408 -40.961 1.00 59.50 90 GLY A N 1
ATOM 736 C CA . GLY A 1 90 ? 20.894 11.667 -41.389 1.00 59.50 90 GLY A CA 1
ATOM 737 C C . GLY A 1 90 ? 21.599 11.366 -42.694 1.00 59.50 90 GLY A C 1
ATOM 738 O O . GLY A 1 90 ? 22.616 10.669 -42.696 1.00 59.50 90 GLY A O 1
ATOM 739 N N . GLU A 1 91 ? 20.973 11.760 -43.798 1.00 51.69 91 GLU A N 1
ATOM 740 C CA . GLU A 1 91 ? 21.492 11.509 -45.125 1.00 51.69 91 GLU A CA 1
ATOM 741 C C . GLU A 1 91 ? 22.911 12.062 -45.189 1.00 51.69 91 GLU A C 1
ATOM 743 O O . GLU A 1 91 ? 23.205 13.176 -44.752 1.00 51.69 91 GLU A O 1
ATOM 748 N N . LYS A 1 92 ? 23.806 11.206 -45.676 1.00 54.75 92 LYS A N 1
ATOM 749 C CA . LYS A 1 92 ? 25.194 11.524 -45.963 1.00 54.75 92 LYS A CA 1
ATOM 750 C C . LYS A 1 92 ? 25.238 12.805 -46.798 1.00 54.75 92 LYS A C 1
ATOM 752 O O . LYS A 1 92 ? 24.945 12.762 -47.989 1.00 54.75 92 LYS A O 1
ATOM 757 N N . GLY A 1 93 ? 25.669 13.909 -46.197 1.00 48.41 93 GLY A N 1
ATOM 758 C CA . GLY A 1 93 ? 26.210 15.047 -46.931 1.00 48.41 93 GLY A CA 1
ATOM 759 C C . GLY A 1 93 ? 27.553 14.649 -47.537 1.00 48.41 93 GLY A C 1
ATOM 760 O O . GLY A 1 93 ? 28.599 14.961 -46.982 1.00 48.41 93 GLY A O 1
ATOM 761 N N . LEU A 1 94 ? 27.513 13.873 -48.622 1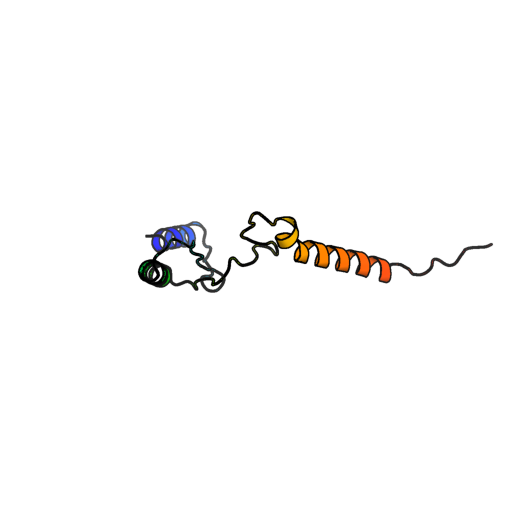.00 49.06 94 LEU A N 1
ATOM 762 C CA . LEU A 1 94 ? 28.593 13.791 -49.596 1.00 49.06 94 LEU A CA 1
ATOM 763 C C . LEU A 1 94 ? 28.355 14.905 -50.617 1.00 49.06 94 LEU A C 1
ATOM 765 O O . LEU A 1 94 ? 27.690 14.659 -51.616 1.00 49.06 94 LEU A O 1
ATOM 769 N N . TYR A 1 95 ? 28.879 16.094 -50.330 1.00 45.69 95 TYR A N 1
ATOM 770 C CA . TYR A 1 95 ? 29.370 17.078 -51.299 1.00 45.69 95 TYR A CA 1
ATOM 771 C C . TYR A 1 95 ? 30.490 17.874 -50.632 1.00 45.69 95 TYR A C 1
ATOM 773 O O . TYR A 1 95 ? 30.308 18.246 -49.450 1.00 45.69 95 TYR A O 1
#

Secondary structure (DSSP, 8-state):
-HHHHHHHHHHHH-----TTT--B---TTS-HHHHHHHHHHHT-PBPSS--EETTEES---S-HHHHHHHHHHHHHHHHHHHHTTS---------

Organism: NCBI:txid47602

pLDDT: mean 85.48, std 12.44, range [45.69, 98.06]